Protein AF-A0A914CLH3-F1 (afdb_monomer)

Nearest PDB structures (foldseek):
  8efm-assembly1_B  TM=4.503E-01  e=6.669E-01  Stylophora pistillata
  8efm-assembly1_A  TM=5.546E-01  e=2.915E+00  Stylophora pistillata
  8gjz-assembly1_A  TM=4.660E-01  e=2.342E+00  Stylophora pistillata
  3rd4-assembly3_B  TM=3.663E-01  e=1.598E+00  Proteus penneri ATCC 35198
  7qfj-assembly2_B  TM=1.870E-01  e=6.669E-01  Lactobacillus acidophilus

Organism: NCBI:txid290746

Mean predicted aligned error: 10.76 Å

InterPro domains:
  IPR008737 Putative aspartic peptidase, DUF1758 [PF05585] (14-163)

Foldseek 3Di:
DDPQKKKKDQWWKAAPVDRVDTDTAIETEDQVPPPFKAFEPVVCVVRVWDWAKDWDFDDDPPDDTDIDIWTWTKMWTQFPVRDIDIHIHIYDNAPDPWFDFDDQDDDPDDDPPDVPPDDDRDRGGHRIYDHCVCCQQWPAPPDFDQDPSQWTFTQGRRGTITIDDD

Secondary structure (DSSP, 8-state):
------EEEEEEEEETTEEEEEEEEEEEE-GGGTT-EEEEHHHHHHHT---EEEEEEE--TTS--EEEEEEEEEEEEE-TTS-EEEEEEEEES-SSSS-EEE-----SS------S----SEEE--SEEE-GGGGGGB--SS--EEPTTS-EEE-BTTSPEEE---

Sequence (166 aa):
MEAQLLTCAKTRVFNPDDPSKLLKINSFFDKGAVPHCWVTKRLAESLQLKENPCHVWVTVFDTIPQKKESADVRLGLRLSDGTHHYIDCKVVDKISPKPVKAIIAYSSDRKVNLDTDFLVPSFVEIDLLLDQRHCDIIKEDEGRRRLNSGFKLVPSKIGNLISGYG

Radius of gyration: 16.38 Å; Cα contacts (8 Å, |Δi|>4): 348; chains: 1; bounding box: 46×33×42 Å

Structure (mmCIF, N/CA/C/O backbone):
data_AF-A0A914CLH3-F1
#
_entry.id   AF-A0A914CLH3-F1
#
loop_
_atom_site.group_PDB
_atom_site.id
_atom_site.type_symbol
_atom_site.label_atom_id
_atom_site.label_alt_id
_atom_site.label_comp_id
_atom_site.label_asym_id
_atom_site.label_entity_id
_atom_site.label_seq_id
_atom_site.pdbx_PDB_ins_code
_atom_site.Cartn_x
_atom_site.Cartn_y
_atom_site.Cartn_z
_atom_site.occupancy
_atom_site.B_iso_or_equiv
_atom_site.auth_seq_id
_atom_site.auth_comp_id
_atom_site.auth_asym_id
_atom_site.auth_atom_id
_atom_site.pdbx_PDB_model_num
ATOM 1 N N . MET A 1 1 ? 11.862 -3.397 -24.829 1.00 28.20 1 MET A N 1
ATOM 2 C CA . MET A 1 1 ? 11.880 -3.266 -23.359 1.00 28.20 1 MET A CA 1
ATOM 3 C C . MET A 1 1 ? 10.505 -3.697 -22.888 1.00 28.20 1 MET A C 1
ATOM 5 O O . MET A 1 1 ? 9.538 -3.010 -23.191 1.00 28.20 1 MET A O 1
ATOM 9 N N . GLU A 1 2 ? 10.392 -4.902 -22.335 1.00 29.06 2 GLU A N 1
ATOM 10 C CA . GLU A 1 2 ? 9.104 -5.449 -21.897 1.00 29.06 2 GLU A CA 1
ATOM 11 C C . GLU A 1 2 ? 8.616 -4.654 -20.684 1.00 29.06 2 GLU A C 1
ATOM 13 O O . GLU A 1 2 ? 9.365 -4.449 -19.729 1.00 29.06 2 GLU A O 1
ATOM 18 N N . ALA A 1 3 ? 7.383 -4.149 -20.739 1.00 33.66 3 ALA A N 1
ATOM 19 C CA . ALA A 1 3 ? 6.787 -3.443 -19.615 1.00 33.66 3 ALA A CA 1
ATOM 20 C C . ALA A 1 3 ? 6.638 -4.426 -18.444 1.00 33.66 3 ALA A C 1
ATOM 22 O O . ALA A 1 3 ? 5.852 -5.371 -18.521 1.00 33.66 3 ALA A O 1
ATOM 23 N N . GLN A 1 4 ? 7.408 -4.226 -17.371 1.00 39.34 4 GLN A N 1
ATOM 24 C CA . GLN A 1 4 ? 7.245 -5.002 -16.146 1.00 39.34 4 GLN A CA 1
ATOM 25 C C . GLN A 1 4 ? 5.825 -4.802 -15.601 1.00 39.34 4 GLN A C 1
ATOM 27 O O . GLN A 1 4 ? 5.337 -3.686 -15.426 1.00 39.34 4 GLN A O 1
ATOM 32 N N . LEU A 1 5 ? 5.151 -5.930 -15.394 1.00 48.31 5 LEU A N 1
ATOM 33 C CA . LEU A 1 5 ? 3.766 -6.035 -14.957 1.00 48.31 5 LEU A CA 1
ATOM 34 C C . LEU A 1 5 ? 3.624 -5.569 -13.509 1.00 48.31 5 LEU A C 1
ATOM 36 O O . LEU A 1 5 ? 3.973 -6.307 -12.590 1.00 48.31 5 LEU A O 1
ATOM 40 N N . LEU A 1 6 ? 3.046 -4.388 -13.295 1.00 57.16 6 LEU A N 1
ATOM 41 C CA . LEU A 1 6 ? 2.619 -3.984 -11.961 1.00 57.16 6 LEU A CA 1
ATOM 42 C C . LEU A 1 6 ? 1.193 -4.485 -11.709 1.00 57.16 6 LEU A C 1
ATOM 44 O O . LEU A 1 6 ? 0.274 -4.207 -12.482 1.00 57.16 6 LEU A O 1
ATOM 48 N N . THR A 1 7 ? 1.004 -5.239 -10.629 1.00 69.75 7 THR A N 1
ATOM 49 C CA . THR A 1 7 ? -0.322 -5.731 -10.227 1.00 69.75 7 THR A CA 1
ATOM 50 C C . THR A 1 7 ? -0.979 -4.688 -9.329 1.00 69.75 7 THR A C 1
ATOM 52 O O . THR A 1 7 ? -0.362 -4.260 -8.361 1.00 69.75 7 THR A O 1
ATOM 55 N N . CYS A 1 8 ? -2.202 -4.256 -9.641 1.00 74.94 8 CYS A N 1
ATOM 56 C CA . CYS A 1 8 ? -2.880 -3.161 -8.935 1.00 74.94 8 CYS A CA 1
ATOM 57 C C . CYS A 1 8 ? -4.109 -3.650 -8.156 1.00 74.94 8 CYS A C 1
ATOM 59 O O . CYS A 1 8 ? -4.811 -4.561 -8.599 1.00 74.94 8 CYS A O 1
ATOM 61 N N . ALA A 1 9 ? -4.382 -3.020 -7.013 1.00 75.25 9 ALA A N 1
ATOM 62 C CA . ALA A 1 9 ? -5.507 -3.298 -6.131 1.00 75.25 9 ALA A CA 1
ATOM 63 C C . ALA A 1 9 ? -6.135 -2.011 -5.588 1.00 75.25 9 ALA A C 1
ATOM 65 O O . ALA A 1 9 ? -5.440 -1.033 -5.305 1.00 75.25 9 ALA A O 1
ATOM 66 N N . LYS A 1 10 ? -7.448 -2.046 -5.348 1.00 79.00 10 LYS A N 1
ATOM 67 C CA . LYS A 1 10 ? -8.095 -1.104 -4.431 1.00 79.00 10 LYS A CA 1
ATOM 68 C C . LYS A 1 10 ? -7.986 -1.653 -3.015 1.00 79.00 10 LYS A C 1
ATOM 70 O O . LYS A 1 10 ? -8.675 -2.612 -2.679 1.00 79.00 10 LYS A O 1
ATOM 75 N N . THR A 1 11 ? -7.157 -1.027 -2.191 1.00 83.19 11 THR A N 1
ATOM 76 C CA . THR A 1 11 ? -6.871 -1.507 -0.833 1.00 83.19 11 THR A CA 1
ATOM 77 C C . THR A 1 11 ? -7.521 -0.609 0.197 1.00 83.19 11 THR A C 1
ATOM 79 O O . THR A 1 11 ? -7.581 0.609 0.027 1.00 83.19 11 THR A O 1
ATOM 82 N N . ARG A 1 12 ? -8.000 -1.210 1.285 1.00 90.81 12 ARG A N 1
ATOM 83 C CA . ARG A 1 12 ? -8.487 -0.490 2.460 1.00 90.81 12 ARG A CA 1
ATOM 84 C C . ARG A 1 12 ? -7.357 -0.385 3.471 1.00 90.81 12 ARG A C 1
ATOM 86 O O . ARG A 1 12 ? -6.888 -1.409 3.962 1.00 90.81 12 ARG A O 1
ATOM 93 N N . VAL A 1 13 ? -6.938 0.837 3.763 1.00 93.94 13 VAL A N 1
ATOM 94 C CA . VAL A 1 13 ? -5.809 1.128 4.646 1.00 93.94 13 VAL A CA 1
ATOM 95 C C . VAL A 1 13 ? -6.236 1.985 5.827 1.00 93.94 13 VAL A C 1
ATOM 97 O O . VAL A 1 13 ? -7.183 2.763 5.713 1.00 93.94 13 VAL A O 1
ATOM 100 N N . PHE A 1 14 ? -5.553 1.836 6.954 1.00 95.44 14 PHE A N 1
ATOM 101 C CA . PHE A 1 14 ? -5.850 2.553 8.190 1.00 95.44 14 PHE A CA 1
ATOM 102 C C . PHE A 1 14 ? -4.574 2.852 8.982 1.00 95.44 14 PHE A C 1
ATOM 104 O O . PHE A 1 14 ? -3.521 2.250 8.745 1.00 95.44 14 PHE A O 1
ATOM 111 N N . ASN A 1 15 ? -4.678 3.783 9.930 1.00 96.31 15 ASN A N 1
ATOM 112 C CA . ASN A 1 15 ? -3.624 4.054 10.898 1.00 96.31 15 ASN A CA 1
ATOM 113 C C . ASN A 1 15 ? -3.656 2.985 12.005 1.00 96.31 15 ASN A C 1
ATOM 115 O O . ASN A 1 15 ? -4.683 2.862 12.667 1.00 96.31 15 ASN A O 1
ATOM 119 N N . PRO A 1 16 ? -2.582 2.211 12.244 1.00 95.00 16 PRO A N 1
ATOM 120 C CA . PRO A 1 16 ? -2.556 1.219 13.320 1.00 95.00 16 PRO A CA 1
ATOM 121 C C . PRO A 1 16 ? -2.885 1.775 14.713 1.00 95.00 16 PRO A C 1
ATOM 123 O O . PRO A 1 16 ? -3.456 1.041 15.517 1.00 95.00 16 PRO A O 1
ATOM 126 N N . ASP A 1 17 ? -2.560 3.046 14.971 1.00 93.12 17 ASP A N 1
ATOM 127 C CA . ASP A 1 17 ? -2.822 3.729 16.244 1.00 93.12 17 ASP A CA 1
ATOM 128 C C . ASP A 1 17 ? -4.259 4.291 16.328 1.00 93.12 17 ASP A C 1
ATOM 130 O O . ASP A 1 17 ? -4.770 4.521 17.422 1.00 93.12 17 ASP A O 1
ATOM 134 N N . ASP A 1 18 ? -4.934 4.461 15.183 1.00 92.06 18 ASP A N 1
ATOM 135 C CA . ASP A 1 18 ? -6.357 4.819 15.079 1.00 92.06 18 ASP A CA 1
ATOM 136 C C . ASP A 1 18 ? -7.048 4.050 13.927 1.00 92.06 18 ASP A C 1
ATOM 138 O O . ASP A 1 18 ? -7.221 4.568 12.814 1.00 92.06 18 ASP A O 1
ATOM 142 N N . PRO A 1 19 ? -7.473 2.793 14.170 1.00 89.31 19 PRO A N 1
ATOM 143 C CA . PRO A 1 19 ? -8.087 1.954 13.141 1.00 89.31 19 PRO A CA 1
ATOM 144 C C . PRO A 1 19 ? -9.496 2.383 12.717 1.00 89.31 19 PRO A C 1
ATOM 146 O O . PRO A 1 19 ? -10.080 1.755 11.830 1.00 89.31 19 PRO A O 1
ATOM 149 N N . SER A 1 20 ? -10.073 3.413 13.347 1.00 88.44 20 SER A N 1
ATOM 150 C CA . SER A 1 20 ? -11.434 3.870 13.047 1.00 88.44 20 SER A CA 1
ATOM 151 C C . SER A 1 20 ? -11.543 4.487 11.648 1.00 88.44 20 SER A C 1
ATOM 153 O O . SER A 1 20 ? -12.584 4.383 10.990 1.00 88.44 20 SER A O 1
ATOM 155 N N . LYS A 1 21 ? -10.447 5.079 11.158 1.00 89.62 21 LYS A N 1
ATOM 156 C CA . LYS A 1 21 ? -10.381 5.743 9.858 1.00 89.62 21 LYS A CA 1
ATOM 157 C C . LYS A 1 21 ? -9.847 4.803 8.781 1.00 89.62 21 LYS A C 1
ATOM 159 O O . LYS A 1 21 ? -8.656 4.509 8.713 1.00 89.62 21 LYS A O 1
ATOM 164 N N . LEU A 1 22 ? -10.739 4.392 7.882 1.00 91.69 22 LEU A N 1
ATOM 165 C CA . LEU A 1 22 ? -10.420 3.528 6.749 1.00 91.69 22 LEU A CA 1
ATOM 166 C C . LEU A 1 22 ? -10.432 4.318 5.436 1.00 91.69 22 LEU A C 1
ATOM 168 O O . LEU A 1 22 ? -11.455 4.894 5.066 1.00 91.69 22 LEU A O 1
ATOM 172 N N . LEU A 1 23 ? -9.326 4.301 4.695 1.00 92.00 23 LEU A N 1
ATOM 173 C CA . LEU A 1 23 ? -9.221 4.911 3.370 1.00 92.00 23 LEU A CA 1
ATOM 174 C C . LEU A 1 23 ? -9.124 3.838 2.285 1.00 92.00 23 LEU A C 1
ATOM 176 O O . LEU A 1 23 ? -8.400 2.857 2.429 1.00 92.00 23 LEU A O 1
ATOM 180 N N . LYS A 1 24 ? -9.845 4.028 1.176 1.00 88.38 24 LYS A N 1
ATOM 181 C CA . LYS A 1 24 ? -9.686 3.214 -0.037 1.00 88.38 24 LYS A CA 1
ATOM 182 C C . LYS A 1 24 ? -8.653 3.877 -0.952 1.00 88.38 24 LYS A C 1
ATOM 184 O O . LYS A 1 24 ? -8.888 4.991 -1.411 1.00 88.38 24 LYS A O 1
ATOM 189 N N . ILE A 1 25 ? -7.559 3.188 -1.259 1.00 86.31 25 ILE A N 1
ATOM 190 C CA . ILE A 1 25 ? -6.448 3.713 -2.072 1.00 86.31 25 ILE A CA 1
ATOM 191 C C . ILE A 1 25 ? -6.115 2.7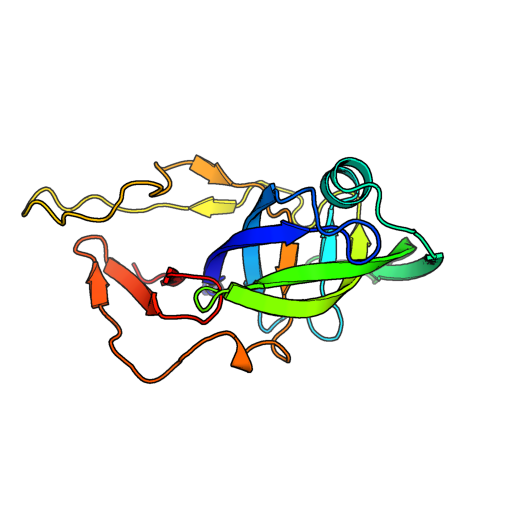92 -3.246 1.00 86.31 25 ILE A C 1
ATOM 193 O O . ILE A 1 25 ? -6.588 1.656 -3.302 1.00 86.31 25 ILE A O 1
ATOM 197 N N . ASN A 1 26 ? -5.276 3.268 -4.168 1.00 80.50 26 ASN A N 1
ATOM 198 C CA . ASN A 1 26 ? -4.655 2.410 -5.174 1.00 80.50 26 ASN A CA 1
ATOM 199 C C . ASN A 1 26 ? -3.322 1.882 -4.645 1.00 80.50 26 ASN A C 1
ATOM 201 O O . ASN A 1 26 ? -2.417 2.661 -4.336 1.00 80.50 26 ASN A O 1
ATOM 205 N N . SER A 1 27 ? -3.200 0.563 -4.571 1.00 81.19 27 SER A N 1
ATOM 206 C CA . SER A 1 27 ? -1.961 -0.112 -4.204 1.00 81.19 27 SER A CA 1
ATOM 207 C C . SER A 1 27 ? -1.429 -0.899 -5.382 1.00 81.19 27 SER A C 1
ATOM 209 O O . SER A 1 27 ? -2.195 -1.497 -6.134 1.00 81.19 27 SER A O 1
ATOM 211 N N . PHE A 1 28 ? -0.116 -0.912 -5.525 1.00 80.19 28 PHE A N 1
ATOM 212 C CA . PHE A 1 28 ? 0.580 -1.669 -6.547 1.00 80.19 28 PHE A CA 1
ATOM 213 C C . PHE A 1 28 ? 1.519 -2.666 -5.878 1.00 80.19 28 PHE A C 1
ATOM 215 O O . PHE A 1 28 ? 2.088 -2.380 -4.830 1.00 80.19 28 PHE A O 1
ATOM 222 N N . PHE A 1 29 ? 1.673 -3.833 -6.486 1.00 76.00 29 PHE A N 1
ATOM 223 C CA . PHE A 1 29 ? 2.638 -4.847 -6.087 1.00 76.00 29 PHE A CA 1
ATOM 224 C C . PHE A 1 29 ? 3.730 -4.893 -7.136 1.00 76.00 29 PHE A C 1
ATOM 226 O O . PHE A 1 29 ? 3.442 -5.093 -8.323 1.00 76.00 29 PHE A O 1
ATOM 233 N N . ASP A 1 30 ? 4.965 -4.727 -6.682 1.00 72.19 30 ASP A N 1
ATOM 234 C CA . ASP A 1 30 ? 6.135 -4.742 -7.541 1.00 72.19 30 ASP A CA 1
ATOM 235 C C . ASP A 1 30 ? 7.221 -5.638 -6.947 1.00 72.19 30 ASP A C 1
ATOM 237 O O . ASP A 1 30 ? 7.689 -5.444 -5.823 1.00 72.19 30 ASP A O 1
ATOM 241 N N . LYS A 1 31 ? 7.647 -6.624 -7.741 1.00 65.56 31 LYS A N 1
ATOM 242 C CA . LYS A 1 31 ? 8.749 -7.518 -7.375 1.00 65.56 31 LYS A CA 1
ATOM 243 C C . LYS A 1 31 ? 10.091 -6.778 -7.322 1.00 65.56 31 LYS A C 1
ATOM 245 O O . LYS A 1 31 ? 10.988 -7.220 -6.613 1.00 65.56 31 LYS A O 1
ATOM 250 N N . GLY A 1 32 ? 10.214 -5.651 -8.026 1.00 62.31 32 GLY A N 1
ATOM 251 C CA . GLY A 1 32 ? 11.386 -4.777 -8.019 1.00 62.31 32 GLY A CA 1
ATOM 252 C C . GLY A 1 32 ? 11.476 -3.827 -6.821 1.00 62.31 32 GLY A C 1
ATOM 253 O O . GLY A 1 32 ? 12.547 -3.281 -6.582 1.00 62.31 32 GLY A O 1
ATOM 254 N N . ALA A 1 33 ? 10.412 -3.658 -6.025 1.00 62.22 33 ALA A N 1
ATOM 255 C CA . ALA A 1 33 ? 10.399 -2.724 -4.887 1.00 62.22 33 ALA A CA 1
ATOM 256 C C . ALA A 1 33 ? 11.239 -3.182 -3.674 1.00 62.22 33 ALA A C 1
ATOM 258 O O . ALA A 1 33 ? 11.346 -2.477 -2.670 1.00 62.22 33 ALA A O 1
ATOM 259 N N . VAL A 1 34 ? 11.848 -4.367 -3.744 1.00 67.31 34 VAL A N 1
ATOM 260 C CA . VAL A 1 34 ? 12.654 -4.953 -2.666 1.00 67.31 34 VAL A CA 1
ATOM 261 C C . VAL A 1 34 ? 13.830 -4.032 -2.301 1.00 67.31 34 VAL A C 1
ATOM 263 O O . VAL A 1 34 ? 14.533 -3.573 -3.199 1.00 67.31 34 VAL A O 1
ATOM 266 N N . PRO A 1 35 ? 14.105 -3.792 -1.002 1.00 72.00 35 PRO A N 1
ATOM 267 C CA . PRO A 1 35 ? 13.551 -4.465 0.179 1.00 72.00 35 PRO A CA 1
ATOM 268 C C . PRO A 1 35 ? 12.526 -3.626 0.963 1.00 72.00 35 PRO A C 1
ATOM 270 O O . PRO A 1 35 ? 12.408 -3.811 2.177 1.00 72.00 35 PRO A O 1
ATOM 273 N N . HIS A 1 36 ? 11.826 -2.680 0.331 1.00 82.44 36 HIS A N 1
ATOM 274 C CA . HIS A 1 36 ? 10.960 -1.738 1.045 1.00 82.44 36 HIS A CA 1
ATOM 275 C C . HIS A 1 36 ? 9.564 -1.638 0.428 1.00 82.44 36 HIS A C 1
ATOM 277 O O . HIS A 1 36 ? 9.407 -1.567 -0.788 1.00 82.44 36 HIS A O 1
ATOM 283 N N . CYS A 1 37 ? 8.547 -1.544 1.284 1.00 88.19 37 CYS A N 1
ATOM 284 C CA . CYS A 1 37 ? 7.267 -0.979 0.876 1.00 88.19 37 CYS A CA 1
ATOM 285 C C . CYS A 1 37 ? 7.359 0.548 0.897 1.00 88.19 37 CYS A C 1
ATOM 287 O O . CYS A 1 37 ? 8.073 1.124 1.724 1.00 88.19 37 CYS A O 1
ATOM 289 N N . TRP A 1 38 ? 6.621 1.206 0.011 1.00 89.25 38 TRP A N 1
ATOM 290 C CA . TRP A 1 38 ? 6.653 2.658 -0.138 1.00 89.25 38 TRP A CA 1
ATOM 291 C C . TRP A 1 38 ? 5.254 3.231 -0.049 1.00 89.25 38 TRP A C 1
ATOM 293 O O . TRP A 1 38 ? 4.326 2.704 -0.659 1.00 89.25 38 TRP A O 1
ATOM 303 N N . VAL A 1 39 ? 5.111 4.340 0.663 1.00 92.25 39 VAL A N 1
ATOM 304 C CA . VAL A 1 39 ? 3.854 5.074 0.778 1.00 92.25 39 VAL A CA 1
ATOM 305 C C . VAL A 1 39 ? 4.087 6.540 0.448 1.00 92.25 39 VAL A C 1
ATOM 307 O O . VAL A 1 39 ? 5.158 7.088 0.720 1.00 92.25 39 VAL A O 1
ATOM 310 N N . THR A 1 40 ? 3.101 7.190 -0.164 1.00 91.56 40 THR A N 1
ATOM 311 C CA . THR A 1 40 ? 3.210 8.624 -0.435 1.00 91.56 40 THR A CA 1
ATOM 312 C C . THR A 1 40 ? 3.075 9.440 0.848 1.00 91.56 40 THR A C 1
ATOM 314 O O . THR A 1 40 ? 2.270 9.113 1.725 1.00 91.56 40 THR A O 1
ATOM 317 N N . LYS A 1 41 ? 3.807 10.554 0.935 1.00 91.50 41 LYS A N 1
ATOM 318 C CA . LYS A 1 41 ? 3.693 11.523 2.036 1.00 91.50 41 LYS A CA 1
ATOM 319 C C . LYS A 1 41 ? 2.254 12.007 2.219 1.00 91.50 41 LYS A C 1
ATOM 321 O O . LYS A 1 41 ? 1.727 11.981 3.323 1.00 91.50 41 LYS A O 1
ATOM 326 N N . ARG A 1 42 ? 1.568 12.300 1.109 1.00 92.94 42 ARG A N 1
ATOM 327 C CA . ARG A 1 42 ? 0.141 12.659 1.091 1.00 92.94 42 ARG A CA 1
ATOM 328 C C . ARG A 1 42 ? -0.736 11.625 1.806 1.00 92.94 42 ARG A C 1
ATOM 330 O O . ARG A 1 42 ? -1.650 11.996 2.543 1.00 92.94 42 ARG A O 1
ATOM 337 N N . LEU A 1 43 ? -0.505 10.331 1.566 1.00 92.94 43 LEU A N 1
ATOM 338 C CA . LEU A 1 43 ? -1.274 9.270 2.214 1.00 92.94 43 LEU A CA 1
ATOM 339 C C . LEU A 1 43 ? -0.904 9.132 3.697 1.00 92.94 43 LEU A C 1
ATOM 341 O O . LEU A 1 43 ? -1.808 8.992 4.522 1.00 92.94 43 LEU A O 1
ATOM 345 N N . ALA A 1 44 ? 0.385 9.213 4.038 1.00 92.94 44 ALA A N 1
ATOM 346 C CA . ALA A 1 44 ? 0.842 9.186 5.427 1.00 92.94 44 ALA A CA 1
ATOM 347 C C . ALA A 1 44 ? 0.199 10.314 6.255 1.00 92.94 44 ALA A C 1
ATOM 349 O O . ALA A 1 44 ? -0.391 10.048 7.302 1.00 92.94 44 ALA A O 1
ATOM 350 N N . GLU A 1 45 ? 0.189 11.539 5.725 1.00 93.94 45 GLU A N 1
ATOM 351 C CA . GLU A 1 45 ? -0.476 12.704 6.322 1.00 93.94 45 GLU A CA 1
ATOM 352 C C . GLU A 1 45 ? -1.997 12.510 6.424 1.00 93.94 45 GLU A C 1
ATOM 354 O O . GLU A 1 45 ? -2.601 12.784 7.462 1.00 93.94 45 GLU A O 1
ATOM 359 N N . SER A 1 46 ? -2.633 11.977 5.373 1.00 93.94 46 SER A N 1
ATOM 360 C CA . SER A 1 46 ? -4.085 11.730 5.351 1.00 93.94 46 SER A CA 1
ATOM 361 C C . SER A 1 46 ? -4.535 10.746 6.435 1.00 93.94 46 SER A C 1
ATOM 363 O O . SER A 1 46 ? -5.656 10.853 6.945 1.00 93.94 46 SER A O 1
ATOM 365 N N . LEU A 1 47 ? -3.679 9.786 6.783 1.00 94.56 47 LEU A N 1
ATOM 366 C CA . LEU A 1 47 ? -3.894 8.817 7.858 1.00 94.56 47 LEU A CA 1
ATOM 367 C C . LEU A 1 47 ? -3.303 9.262 9.201 1.00 94.56 47 LEU A C 1
ATOM 369 O O . LEU A 1 47 ? -3.523 8.577 10.195 1.00 94.56 47 LEU A O 1
ATOM 373 N N . GLN A 1 48 ? -2.596 10.395 9.243 1.00 95.56 48 GLN A N 1
ATOM 374 C CA . GLN A 1 48 ? -1.887 10.890 10.426 1.00 95.56 48 GLN A CA 1
ATOM 375 C C . GLN A 1 48 ? -0.937 9.829 11.005 1.00 95.56 48 GLN A C 1
ATOM 377 O O . GLN A 1 48 ? -0.904 9.595 12.213 1.00 95.56 48 GLN A O 1
ATOM 382 N N . LEU A 1 49 ? -0.202 9.136 10.128 1.00 94.50 49 LEU A N 1
ATOM 383 C CA . LEU A 1 49 ? 0.733 8.097 10.550 1.00 94.50 49 LEU A CA 1
ATOM 384 C C . LEU A 1 49 ? 1.871 8.708 11.363 1.00 94.50 49 LEU A C 1
ATOM 386 O O . LEU A 1 49 ? 2.393 9.773 11.036 1.00 94.50 49 LEU A O 1
ATOM 390 N N . LYS A 1 50 ? 2.298 7.993 12.402 1.00 93.44 50 LYS A N 1
ATOM 391 C CA . LYS A 1 50 ? 3.487 8.367 13.155 1.00 93.44 50 LYS A CA 1
ATOM 392 C C . LYS A 1 50 ? 4.735 8.134 12.305 1.00 93.44 50 LYS A C 1
ATOM 394 O O . LYS A 1 50 ? 5.107 6.994 12.033 1.00 93.44 50 LYS A O 1
ATOM 399 N N . GLU A 1 51 ? 5.381 9.225 11.919 1.00 92.00 51 GLU A N 1
ATOM 400 C CA . GLU A 1 51 ? 6.615 9.226 11.138 1.00 92.00 51 GLU A CA 1
ATOM 401 C C . GLU A 1 51 ? 7.847 9.142 12.042 1.00 92.00 51 GLU A C 1
ATOM 403 O O . GLU A 1 51 ? 8.014 9.936 12.969 1.00 92.00 51 GLU A O 1
ATOM 408 N N . ASN A 1 52 ? 8.738 8.192 11.754 1.00 92.00 52 ASN A N 1
ATOM 409 C CA . ASN A 1 52 ? 10.062 8.118 12.366 1.00 92.00 52 ASN A CA 1
ATOM 410 C C . ASN A 1 52 ? 11.105 8.526 11.315 1.00 92.00 52 ASN A C 1
ATOM 412 O O . ASN A 1 52 ? 11.318 7.772 10.363 1.00 92.00 52 ASN A O 1
ATOM 416 N N . PRO A 1 53 ? 11.739 9.707 11.432 1.00 91.19 53 PRO A N 1
ATOM 417 C CA . PRO A 1 53 ? 12.655 10.207 10.412 1.00 91.19 53 PRO A CA 1
ATOM 418 C C . PRO A 1 53 ? 13.803 9.236 10.127 1.00 91.19 53 PRO A C 1
ATOM 420 O O . PRO A 1 53 ? 14.441 8.707 11.037 1.00 91.19 53 PRO A O 1
ATOM 423 N N . CYS A 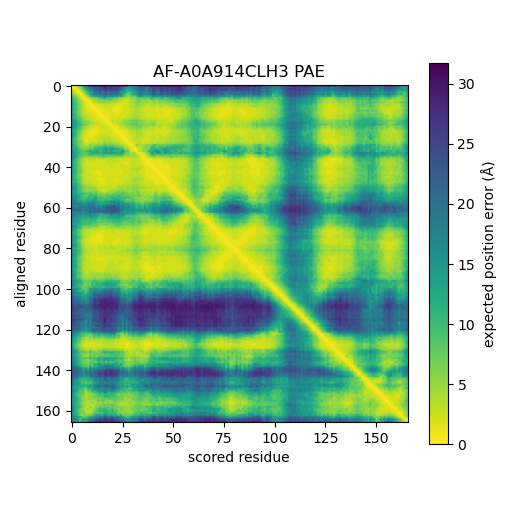1 54 ? 14.093 9.026 8.849 1.00 86.19 54 CYS A N 1
ATOM 424 C CA . CYS A 1 54 ? 15.197 8.203 8.385 1.00 86.19 54 CYS A CA 1
ATOM 425 C C . CYS A 1 54 ? 15.780 8.760 7.079 1.00 86.19 54 CYS A C 1
ATOM 427 O O . CYS A 1 54 ? 15.304 9.739 6.509 1.00 86.19 54 CYS A O 1
ATOM 429 N N . HIS A 1 55 ? 16.838 8.122 6.590 1.00 82.25 55 HIS A N 1
ATOM 430 C CA . HIS A 1 55 ? 17.362 8.399 5.259 1.00 82.25 55 HIS A CA 1
ATOM 431 C C . HIS A 1 55 ? 17.280 7.134 4.420 1.00 82.25 55 HIS A C 1
ATOM 433 O O . HIS A 1 55 ? 17.598 6.046 4.903 1.00 82.25 55 HIS A O 1
ATOM 439 N N . VAL A 1 56 ? 16.903 7.287 3.157 1.00 76.50 56 VAL A N 1
ATOM 440 C CA . VAL A 1 56 ? 16.839 6.190 2.189 1.00 76.50 56 VAL A CA 1
ATOM 441 C C . VAL A 1 56 ? 17.650 6.537 0.955 1.00 76.50 56 VAL A C 1
ATOM 443 O O . VAL A 1 56 ? 17.739 7.697 0.553 1.00 76.50 56 VAL A O 1
ATOM 446 N N . TRP A 1 57 ? 18.252 5.521 0.350 1.00 67.94 57 TRP A N 1
ATOM 447 C CA . TRP A 1 57 ? 18.868 5.645 -0.962 1.00 67.94 57 TRP A CA 1
ATOM 448 C C . TRP A 1 57 ? 17.830 5.263 -2.006 1.00 67.94 57 TRP A C 1
ATOM 450 O O . TRP A 1 57 ? 17.357 4.128 -2.022 1.00 67.94 57 TRP A O 1
ATOM 460 N N . VAL A 1 58 ? 17.452 6.217 -2.852 1.00 64.94 58 VAL A N 1
ATOM 461 C CA . VAL A 1 58 ? 16.492 5.985 -3.932 1.00 64.94 58 VAL A CA 1
ATOM 462 C C . VAL A 1 58 ? 17.259 5.881 -5.239 1.00 64.94 58 VAL A C 1
ATOM 464 O O . VAL A 1 58 ? 18.026 6.779 -5.589 1.00 64.94 58 VAL A O 1
ATOM 467 N N . THR A 1 59 ? 17.020 4.792 -5.964 1.00 56.06 59 THR A N 1
ATOM 468 C CA . THR A 1 59 ? 17.511 4.605 -7.330 1.00 56.06 59 THR A CA 1
ATOM 469 C C . THR A 1 59 ? 16.302 4.633 -8.251 1.00 56.06 59 THR A C 1
ATOM 471 O O . THR A 1 59 ? 15.422 3.785 -8.136 1.00 56.06 59 THR A O 1
ATOM 474 N N . VAL A 1 60 ? 16.228 5.624 -9.135 1.00 52.97 60 VAL A N 1
ATOM 475 C CA . VAL A 1 60 ? 15.215 5.675 -10.198 1.00 52.97 60 VAL A CA 1
ATOM 476 C C . VAL A 1 60 ? 15.947 5.445 -11.514 1.00 52.97 60 VAL A C 1
ATOM 478 O O . VAL A 1 60 ? 17.019 6.015 -11.694 1.00 52.97 60 VAL A O 1
ATOM 481 N N . PHE A 1 61 ? 15.402 4.582 -12.376 1.00 36.59 61 PHE A N 1
ATOM 482 C CA . PHE A 1 61 ? 15.920 4.163 -13.690 1.00 36.59 61 PHE A CA 1
ATOM 483 C C . PHE A 1 61 ? 17.072 5.026 -14.257 1.00 36.59 61 PHE A C 1
ATOM 485 O O . PHE A 1 61 ? 16.882 6.209 -14.535 1.00 36.59 61 PHE A O 1
ATOM 492 N N . ASP A 1 62 ? 18.249 4.408 -14.421 1.00 38.66 62 ASP A N 1
ATOM 493 C CA . ASP A 1 62 ? 19.489 4.975 -14.988 1.00 38.66 62 ASP A CA 1
ATOM 494 C C . ASP A 1 62 ? 20.109 6.184 -14.259 1.00 38.66 62 ASP A C 1
ATOM 496 O O . ASP A 1 62 ? 20.889 6.940 -14.840 1.00 38.66 62 ASP A O 1
ATOM 500 N N . THR A 1 63 ? 19.835 6.359 -12.963 1.00 54.19 63 THR A N 1
ATOM 501 C CA . THR A 1 63 ? 20.509 7.376 -12.134 1.00 54.19 63 THR A CA 1
ATOM 502 C C . THR A 1 63 ? 21.357 6.764 -11.021 1.00 54.19 63 THR A C 1
ATOM 504 O O . THR A 1 63 ? 21.072 5.679 -10.515 1.00 54.19 63 THR A O 1
ATOM 507 N N . ILE A 1 64 ? 22.420 7.477 -10.631 1.00 67.19 64 ILE A N 1
ATOM 508 C CA . ILE A 1 64 ? 23.225 7.150 -9.447 1.00 67.19 64 ILE A CA 1
ATOM 509 C C . ILE A 1 64 ? 22.307 7.229 -8.216 1.00 67.19 64 ILE A C 1
ATOM 511 O O . ILE A 1 64 ? 21.579 8.220 -8.096 1.00 67.19 64 ILE A O 1
ATOM 515 N N . PRO A 1 65 ? 22.342 6.247 -7.294 1.00 70.00 65 PRO A N 1
ATOM 516 C CA . PRO A 1 65 ? 21.545 6.290 -6.074 1.00 70.00 65 PRO A CA 1
ATOM 517 C C . PRO A 1 65 ? 21.720 7.622 -5.340 1.00 70.00 65 PRO A C 1
ATOM 519 O O . PRO A 1 65 ? 22.843 8.042 -5.056 1.00 70.00 65 PRO A O 1
ATOM 522 N N . GLN A 1 66 ? 20.612 8.282 -5.005 1.00 68.94 66 GLN A N 1
ATOM 523 C CA . GLN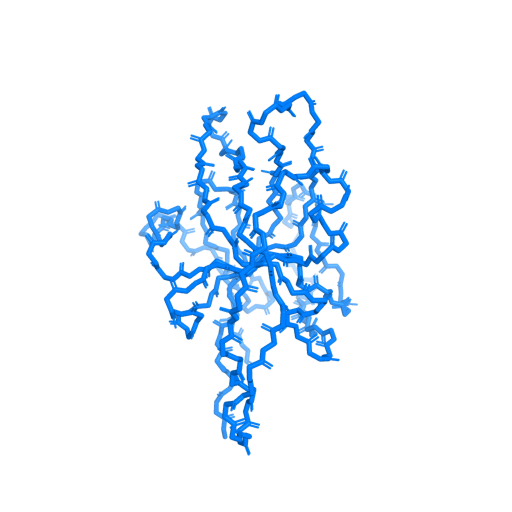 A 1 66 ? 20.629 9.527 -4.236 1.00 68.94 66 GLN A CA 1
ATOM 524 C C . GLN A 1 66 ? 20.074 9.293 -2.836 1.00 68.94 66 GLN A C 1
ATOM 526 O O . GLN A 1 66 ? 19.021 8.673 -2.669 1.00 68.94 66 GLN A O 1
ATOM 531 N N . LYS A 1 67 ? 20.769 9.820 -1.823 1.00 77.00 67 LYS A N 1
ATOM 532 C CA . LYS A 1 67 ? 20.280 9.834 -0.445 1.00 77.00 67 LYS A CA 1
ATOM 533 C C . LYS A 1 67 ? 19.192 10.897 -0.322 1.00 77.00 67 LYS A C 1
ATOM 535 O O . LYS A 1 67 ? 19.441 12.064 -0.615 1.00 77.00 67 LYS A O 1
ATOM 540 N N . LYS A 1 68 ? 18.003 10.496 0.117 1.00 78.25 68 LYS A N 1
ATOM 541 C CA . LYS A 1 68 ? 16.865 11.382 0.377 1.00 78.25 68 LYS A CA 1
ATOM 542 C C . LYS A 1 68 ? 16.398 11.241 1.821 1.00 78.25 68 LYS A C 1
ATOM 544 O O . LYS A 1 68 ? 16.510 10.163 2.413 1.00 78.25 68 LYS A O 1
ATOM 549 N N . GLU A 1 69 ? 15.893 12.337 2.377 1.00 82.12 69 GLU A N 1
ATOM 550 C CA . GLU A 1 69 ? 15.129 12.301 3.624 1.00 82.12 69 GLU A CA 1
ATOM 551 C C . GLU A 1 69 ? 13.831 11.518 3.401 1.00 82.12 69 GLU A C 1
ATOM 553 O O . GLU A 1 69 ? 13.205 11.605 2.344 1.00 82.12 69 GLU A O 1
ATOM 558 N N . SER A 1 70 ? 13.474 10.700 4.382 1.00 88.25 70 SER A N 1
ATOM 559 C CA . SER A 1 70 ? 12.307 9.821 4.370 1.00 88.25 70 SER A CA 1
ATOM 560 C C . SER A 1 70 ? 11.832 9.630 5.808 1.00 88.25 70 SER A C 1
ATOM 562 O O . SER A 1 70 ? 12.498 10.030 6.761 1.00 88.25 70 SER A O 1
ATOM 564 N N . ALA A 1 71 ? 10.700 8.966 5.988 1.00 91.44 71 ALA A N 1
ATOM 565 C CA . ALA A 1 71 ? 10.269 8.477 7.289 1.00 91.44 71 ALA A CA 1
ATOM 566 C C . ALA A 1 71 ? 9.924 6.989 7.221 1.00 91.44 71 ALA A C 1
ATOM 568 O O . ALA A 1 71 ? 9.526 6.491 6.170 1.00 91.44 71 ALA A O 1
ATOM 569 N N . ASP A 1 72 ? 10.111 6.289 8.333 1.00 93.06 72 ASP A N 1
ATOM 570 C CA . ASP A 1 72 ? 9.530 4.979 8.591 1.00 93.06 72 ASP A CA 1
ATOM 571 C C . ASP A 1 72 ? 8.139 5.164 9.194 1.00 93.06 72 ASP A C 1
ATOM 573 O O . ASP A 1 72 ? 7.982 5.839 10.218 1.00 93.06 72 ASP A O 1
ATOM 577 N N . VAL A 1 73 ? 7.142 4.544 8.570 1.00 94.94 73 VAL A N 1
ATOM 578 C CA . VAL A 1 73 ? 5.758 4.513 9.049 1.00 94.94 73 VAL A CA 1
ATOM 579 C C . VAL A 1 73 ? 5.231 3.091 9.047 1.00 94.94 73 VAL A C 1
ATOM 581 O O . VAL A 1 73 ? 5.627 2.263 8.226 1.00 94.94 73 VAL A O 1
ATOM 584 N N . ARG A 1 74 ? 4.277 2.824 9.935 1.00 95.38 74 ARG A N 1
ATOM 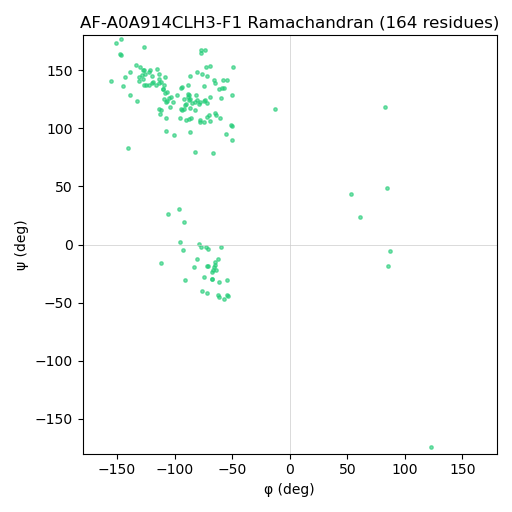585 C CA . ARG A 1 74 ? 3.534 1.567 9.959 1.00 95.38 74 ARG A CA 1
ATOM 586 C C . ARG A 1 74 ? 2.120 1.802 9.448 1.00 95.38 74 ARG A C 1
ATOM 588 O O . ARG A 1 74 ? 1.446 2.725 9.895 1.00 95.38 74 ARG A O 1
ATOM 595 N N . LEU A 1 75 ? 1.669 0.959 8.527 1.00 94.62 75 LEU A N 1
ATOM 596 C CA . LEU A 1 75 ? 0.351 1.041 7.901 1.00 94.62 75 LEU A CA 1
ATOM 597 C C . LEU A 1 75 ? -0.444 -0.238 8.177 1.00 94.62 75 LEU A C 1
ATOM 599 O O . LEU A 1 75 ? 0.094 -1.344 8.109 1.00 94.62 75 LEU A O 1
ATOM 603 N N . GLY A 1 76 ? -1.735 -0.093 8.474 1.00 94.06 76 GLY A N 1
ATOM 604 C CA . GLY A 1 76 ? -2.669 -1.210 8.560 1.00 94.06 76 GLY A CA 1
ATOM 605 C C . GLY A 1 76 ? -3.392 -1.432 7.234 1.00 94.06 76 GLY A C 1
ATOM 606 O O . GLY A 1 76 ? -3.869 -0.483 6.616 1.00 94.06 76 GLY A O 1
ATOM 607 N N . LEU A 1 77 ? -3.507 -2.685 6.804 1.00 92.38 77 LEU A N 1
ATOM 608 C CA . LEU A 1 77 ? -4.335 -3.141 5.691 1.00 92.38 77 LEU A CA 1
ATOM 609 C C . LEU A 1 77 ? -5.522 -3.926 6.251 1.00 92.38 77 LEU A C 1
ATOM 611 O O . LEU A 1 77 ? -5.339 -4.849 7.045 1.00 92.38 77 LEU A O 1
ATOM 615 N N . ARG A 1 78 ? -6.741 -3.600 5.817 1.00 90.94 78 ARG A N 1
ATOM 616 C CA . ARG A 1 78 ? -7.930 -4.399 6.134 1.00 90.94 78 ARG A CA 1
ATOM 617 C C . ARG A 1 78 ? -8.195 -5.398 5.016 1.00 90.94 78 ARG A C 1
ATOM 619 O O . ARG A 1 78 ? -8.495 -5.006 3.886 1.00 90.94 78 ARG A O 1
ATOM 626 N N . LEU A 1 79 ? -8.097 -6.678 5.354 1.00 88.06 79 LEU A N 1
ATOM 627 C CA . LEU A 1 79 ? -8.304 -7.797 4.447 1.00 88.06 79 LEU A CA 1
ATOM 628 C C . LEU A 1 79 ? -9.805 -8.036 4.187 1.00 88.06 79 LEU A C 1
ATOM 630 O O . LEU A 1 79 ? -10.692 -7.506 4.861 1.00 88.06 79 LEU A O 1
ATOM 634 N N . SER A 1 80 ? -10.088 -8.814 3.149 1.00 82.31 80 SER A N 1
ATOM 635 C CA . SER A 1 80 ? -11.424 -9.149 2.642 1.00 82.31 80 SER A CA 1
ATOM 636 C C . SER A 1 80 ? -12.236 -10.010 3.606 1.00 82.31 80 SER A C 1
ATOM 638 O O . SER A 1 80 ? -13.454 -9.867 3.652 1.00 82.31 80 SER A O 1
ATOM 640 N N . ASP A 1 81 ? -11.570 -10.832 4.415 1.00 82.94 81 ASP A N 1
ATOM 641 C CA . ASP A 1 81 ? -12.164 -11.593 5.519 1.00 82.94 81 ASP A CA 1
ATOM 642 C C . ASP A 1 81 ? -12.392 -10.740 6.785 1.00 82.94 81 ASP A C 1
ATOM 644 O O . ASP A 1 81 ? -12.895 -11.234 7.791 1.00 82.94 81 ASP A O 1
ATOM 648 N N . GLY A 1 82 ? -12.046 -9.449 6.740 1.00 84.69 82 GLY A N 1
ATOM 649 C CA . GLY A 1 82 ? -12.174 -8.512 7.851 1.00 84.69 82 GLY A CA 1
ATOM 650 C C . GLY A 1 82 ? -10.974 -8.481 8.796 1.00 84.69 82 GLY A C 1
ATOM 651 O O . GLY A 1 82 ? -10.947 -7.611 9.664 1.00 84.69 82 GLY A O 1
ATOM 652 N N . THR A 1 83 ? -9.985 -9.360 8.620 1.00 89.56 83 THR A N 1
ATOM 653 C CA . THR A 1 83 ? -8.761 -9.363 9.430 1.00 89.56 83 THR A CA 1
ATOM 654 C C . THR A 1 83 ? -7.835 -8.201 9.065 1.00 89.56 83 THR A C 1
ATOM 656 O O . THR A 1 83 ? -8.027 -7.500 8.064 1.00 89.56 83 THR A O 1
ATOM 659 N N . HIS A 1 84 ? -6.834 -7.959 9.911 1.00 92.19 84 HIS A N 1
ATOM 660 C CA . HIS A 1 84 ? -5.872 -6.876 9.742 1.00 92.19 84 HIS A CA 1
ATOM 661 C C . HIS A 1 84 ? -4.475 -7.424 9.468 1.00 92.19 84 HIS A C 1
ATOM 663 O O . HIS A 1 84 ? -4.030 -8.369 10.115 1.00 92.19 84 HIS A O 1
ATOM 669 N N . HIS A 1 85 ? -3.776 -6.780 8.539 1.00 90.69 85 HIS A N 1
ATOM 670 C CA . HIS A 1 85 ? -2.380 -7.051 8.217 1.00 90.69 85 HIS A CA 1
ATOM 671 C C . HIS A 1 85 ? -1.579 -5.761 8.344 1.00 90.69 85 HIS A C 1
ATOM 673 O O . HIS A 1 85 ? -2.043 -4.711 7.911 1.00 90.69 85 HIS A O 1
ATOM 679 N N . TYR A 1 86 ? -0.389 -5.814 8.932 1.00 92.31 86 TYR A N 1
ATOM 680 C CA . TYR A 1 86 ? 0.428 -4.622 9.165 1.00 92.31 86 TYR A CA 1
ATOM 681 C C . TYR A 1 86 ? 1.670 -4.654 8.288 1.00 92.31 86 TYR A C 1
ATOM 683 O O . TYR A 1 86 ? 2.295 -5.703 8.138 1.00 92.31 86 TYR A O 1
ATOM 691 N N . ILE A 1 87 ? 2.030 -3.500 7.741 1.00 91.56 87 ILE A N 1
ATOM 692 C CA . ILE A 1 87 ? 3.207 -3.338 6.890 1.00 91.56 87 ILE A CA 1
ATOM 693 C C . ILE A 1 87 ? 4.026 -2.138 7.354 1.00 91.56 87 ILE A C 1
ATOM 695 O O . ILE A 1 87 ? 3.467 -1.116 7.760 1.00 91.56 87 ILE A O 1
ATOM 699 N N . ASP A 1 88 ? 5.343 -2.256 7.250 1.00 92.19 88 ASP A N 1
ATOM 700 C CA . ASP A 1 88 ? 6.269 -1.153 7.479 1.00 92.19 88 ASP A CA 1
ATOM 701 C C . ASP A 1 88 ? 6.661 -0.554 6.128 1.00 92.19 88 ASP A C 1
ATOM 703 O O . ASP A 1 88 ? 7.040 -1.269 5.196 1.00 92.19 88 ASP A O 1
ATOM 707 N N . CYS A 1 89 ? 6.524 0.763 6.002 1.00 91.56 89 CYS A N 1
ATOM 708 C CA . CYS A 1 89 ? 6.730 1.492 4.758 1.00 91.56 89 CYS A CA 1
ATOM 709 C C . CYS A 1 89 ? 7.716 2.642 4.946 1.00 91.56 89 CYS A C 1
ATOM 711 O O . CYS A 1 89 ? 7.765 3.285 5.995 1.00 91.56 89 CYS A O 1
ATOM 713 N N . LYS A 1 90 ? 8.432 2.954 3.868 1.00 91.62 90 LYS A N 1
ATOM 714 C CA . LYS A 1 90 ? 9.164 4.208 3.708 1.00 91.62 90 LYS A CA 1
ATOM 715 C C . LYS A 1 90 ? 8.255 5.265 3.084 1.00 91.62 90 LYS A C 1
ATOM 717 O O . LYS A 1 90 ? 7.523 4.979 2.134 1.00 91.62 90 LYS A O 1
ATOM 722 N N . VAL A 1 91 ? 8.317 6.486 3.599 1.00 91.25 91 VAL A N 1
ATOM 723 C CA . VAL A 1 91 ? 7.563 7.634 3.081 1.00 91.25 91 VAL A CA 1
ATOM 724 C C . VAL A 1 91 ? 8.358 8.347 1.992 1.00 91.25 91 VAL A C 1
ATOM 726 O O . VAL A 1 91 ? 9.510 8.718 2.197 1.00 91.25 91 VAL A O 1
ATOM 729 N N . VAL A 1 92 ? 7.725 8.584 0.844 1.00 88.56 92 VAL A N 1
ATOM 730 C CA . VAL A 1 92 ? 8.285 9.360 -0.275 1.00 88.56 92 VAL A CA 1
ATOM 731 C C . VAL A 1 92 ? 7.266 10.360 -0.807 1.00 88.56 92 VAL A C 1
ATOM 733 O O . VAL A 1 92 ? 6.064 10.132 -0.717 1.00 88.56 92 VAL A O 1
ATOM 736 N N . ASP A 1 93 ? 7.714 11.454 -1.423 1.00 85.19 93 ASP A N 1
ATOM 737 C CA . ASP A 1 93 ? 6.788 12.438 -2.008 1.00 85.19 93 ASP A CA 1
ATOM 738 C C . ASP A 1 93 ? 5.923 11.820 -3.113 1.00 85.19 93 ASP A C 1
ATOM 740 O O . ASP A 1 93 ? 4.710 12.024 -3.170 1.00 85.19 93 ASP A O 1
ATOM 744 N N . LYS A 1 94 ? 6.560 11.039 -3.993 1.00 80.31 94 LYS A N 1
ATOM 745 C CA . LYS A 1 94 ? 5.921 10.309 -5.088 1.00 80.31 94 LYS A CA 1
ATOM 746 C C . LYS A 1 94 ? 6.622 8.975 -5.298 1.00 80.31 94 LYS A C 1
ATOM 748 O O . LYS A 1 94 ? 7.847 8.927 -5.355 1.00 80.31 94 LYS A O 1
ATOM 753 N N . ILE A 1 95 ? 5.835 7.918 -5.480 1.00 77.31 95 ILE A N 1
ATOM 754 C CA . ILE A 1 95 ? 6.348 6.580 -5.809 1.00 77.31 95 ILE A CA 1
ATOM 755 C C . ILE A 1 95 ? 6.759 6.503 -7.285 1.00 77.3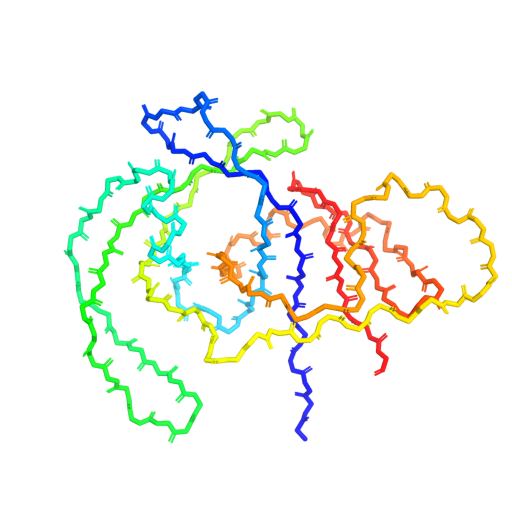1 95 ILE A C 1
ATOM 757 O O . ILE A 1 95 ? 7.794 5.936 -7.614 1.00 77.31 95 ILE A O 1
ATOM 761 N N . SER A 1 96 ? 5.975 7.112 -8.180 1.00 71.06 96 SER A N 1
ATOM 762 C CA . SER A 1 96 ? 6.291 7.203 -9.608 1.00 71.06 96 SER A CA 1
ATOM 763 C C . SER A 1 96 ? 6.340 8.667 -10.053 1.00 71.06 96 SER A C 1
ATOM 765 O O . SER A 1 96 ? 5.452 9.441 -9.681 1.00 71.06 96 SER A O 1
ATOM 767 N N . PRO A 1 97 ? 7.324 9.074 -10.880 1.00 62.09 97 PRO A N 1
ATOM 768 C CA . PRO A 1 97 ? 7.413 10.443 -11.392 1.00 62.09 97 PRO A CA 1
ATOM 769 C C . PRO A 1 97 ? 6.265 10.798 -12.347 1.00 62.09 97 PRO A C 1
ATOM 771 O O . PRO A 1 97 ? 5.963 11.976 -12.534 1.00 62.09 97 PRO A O 1
ATOM 774 N N . LYS A 1 98 ? 5.620 9.792 -12.953 1.00 63.16 98 LYS A N 1
ATOM 775 C CA . LYS A 1 98 ? 4.445 9.956 -13.815 1.00 63.16 98 LYS A CA 1
ATOM 776 C C . LYS A 1 98 ? 3.320 9.032 -13.342 1.00 63.16 98 LYS A C 1
ATOM 778 O O . LYS A 1 98 ? 3.607 7.896 -12.957 1.00 63.16 98 LYS A O 1
ATOM 783 N N . PRO A 1 99 ? 2.052 9.466 -13.399 1.00 61.72 99 PRO A N 1
ATOM 784 C CA . PRO A 1 99 ? 0.929 8.576 -13.146 1.00 61.72 99 PRO A CA 1
ATOM 785 C C . PRO A 1 99 ? 0.986 7.335 -14.043 1.00 61.72 99 PRO A C 1
ATOM 787 O O . PRO A 1 99 ? 1.344 7.426 -15.222 1.00 61.72 99 PRO A O 1
ATOM 790 N N . VAL A 1 100 ? 0.619 6.179 -13.499 1.00 59.53 100 VAL A N 1
ATOM 791 C CA . VAL A 1 100 ? 0.615 4.928 -14.258 1.00 59.53 100 VAL A CA 1
ATOM 792 C C . VAL A 1 100 ? -0.662 4.863 -15.082 1.00 59.53 100 VAL A C 1
ATOM 794 O O . VAL A 1 100 ? -1.765 5.052 -14.567 1.00 59.53 100 VAL A O 1
ATOM 797 N N . LYS A 1 101 ? -0.524 4.603 -16.383 1.00 53.25 101 LYS A N 1
ATOM 798 C CA . LYS A 1 101 ? -1.672 4.416 -17.269 1.00 53.25 101 LYS A CA 1
ATOM 799 C C . LYS A 1 101 ? -2.239 3.012 -17.056 1.00 53.25 101 LYS A C 1
ATOM 801 O O . LYS A 1 101 ? -1.646 2.037 -17.508 1.00 53.25 101 LYS A O 1
ATOM 806 N N . ALA A 1 102 ? -3.397 2.913 -16.411 1.00 49.75 102 ALA A N 1
ATOM 807 C CA . ALA A 1 102 ? -4.178 1.680 -16.393 1.00 49.75 102 ALA A CA 1
ATOM 808 C C . ALA A 1 102 ? -5.104 1.673 -17.621 1.00 49.75 102 ALA A C 1
ATOM 810 O O . ALA A 1 102 ? -6.052 2.454 -17.692 1.00 49.75 102 ALA A O 1
ATOM 811 N N . ILE A 1 103 ? -4.818 0.839 -18.624 1.00 44.53 103 ILE A N 1
ATOM 812 C CA . ILE A 1 103 ? -5.675 0.695 -19.813 1.00 44.53 103 ILE A CA 1
ATOM 813 C C . ILE A 1 103 ? -6.523 -0.556 -19.648 1.00 44.53 103 ILE A C 1
ATOM 815 O O . ILE A 1 103 ? -6.062 -1.612 -20.030 1.00 44.53 103 ILE A O 1
ATOM 819 N N . ILE A 1 104 ? -7.752 -0.480 -19.143 1.00 43.47 104 ILE A N 1
ATOM 820 C CA . ILE A 1 104 ? -8.665 -1.633 -19.203 1.00 43.47 104 ILE A CA 1
ATOM 821 C C . ILE A 1 104 ? -9.456 -1.535 -20.514 1.00 43.47 104 ILE A C 1
ATOM 823 O O . ILE A 1 104 ? -10.310 -0.663 -20.659 1.00 43.47 104 ILE A O 1
ATOM 827 N N . ALA A 1 105 ? -9.153 -2.388 -21.495 1.00 34.84 105 ALA A N 1
ATOM 828 C CA . ALA A 1 105 ? -9.858 -2.401 -22.778 1.00 34.84 105 ALA A CA 1
ATOM 829 C C . ALA A 1 105 ? -11.252 -3.033 -22.620 1.00 34.84 105 ALA A C 1
ATOM 831 O O . ALA A 1 105 ? -11.362 -4.239 -22.481 1.00 34.84 105 ALA A O 1
ATOM 832 N N . TYR A 1 106 ? -12.346 -2.275 -22.628 1.00 38.09 106 TYR A N 1
ATOM 833 C CA . TYR A 1 106 ? -13.674 -2.901 -22.634 1.00 38.09 106 TYR A CA 1
ATOM 834 C C . TYR A 1 106 ? -13.875 -3.685 -23.940 1.00 38.09 106 TYR A C 1
ATOM 836 O O . TYR A 1 106 ? -13.973 -3.090 -25.009 1.00 38.09 106 TYR A O 1
ATOM 844 N N . SER A 1 107 ? -13.969 -5.014 -23.866 1.00 37.69 107 SER A N 1
ATOM 845 C CA . SER A 1 107 ? -14.599 -5.788 -24.937 1.00 37.69 107 SER A CA 1
ATOM 846 C C . SER A 1 107 ? -16.107 -5.639 -24.767 1.00 37.69 107 SER A C 1
ATOM 848 O O . SER A 1 107 ? -16.644 -5.977 -23.711 1.00 37.69 107 SER A O 1
ATOM 850 N N . SER A 1 108 ? -16.767 -5.155 -25.810 1.00 38.19 108 SER A N 1
ATOM 851 C CA . SER A 1 108 ? -18.190 -4.817 -25.901 1.00 38.19 108 SER A CA 1
ATOM 852 C C . SER A 1 108 ? -19.173 -5.966 -25.653 1.00 38.19 108 SER A C 1
ATOM 854 O O . SER A 1 108 ? -20.376 -5.722 -25.638 1.00 38.19 108 SER A O 1
ATOM 856 N N . ASP A 1 109 ? -18.707 -7.192 -25.420 1.00 39.28 109 ASP A N 1
ATOM 857 C CA . ASP A 1 109 ? -19.580 -8.340 -25.219 1.00 39.28 109 ASP A CA 1
ATOM 858 C C . ASP A 1 109 ? -19.627 -8.827 -23.768 1.00 39.28 109 ASP A C 1
ATOM 860 O O . ASP A 1 109 ? -18.634 -9.261 -23.184 1.00 39.28 109 ASP A O 1
ATOM 864 N N . ARG A 1 110 ? -20.864 -8.843 -23.257 1.00 40.66 110 ARG A N 1
ATOM 865 C CA . ARG A 1 110 ? -21.376 -9.446 -22.014 1.00 40.66 110 ARG A CA 1
ATOM 866 C C . ARG A 1 110 ? -21.194 -8.627 -20.735 1.00 40.66 110 ARG A C 1
ATOM 868 O O . ARG A 1 110 ? -20.096 -8.381 -20.250 1.00 40.66 110 ARG A O 1
ATOM 875 N N . LYS A 1 111 ? -22.356 -8.301 -20.153 1.00 38.31 111 LYS A N 1
ATOM 876 C CA . LYS A 1 111 ? -22.580 -7.785 -18.798 1.00 38.31 111 LYS A CA 1
ATOM 877 C C . LYS A 1 111 ? -21.861 -8.665 -17.772 1.00 38.31 111 LYS A C 1
ATOM 879 O O . LYS A 1 111 ? -22.434 -9.625 -17.262 1.00 38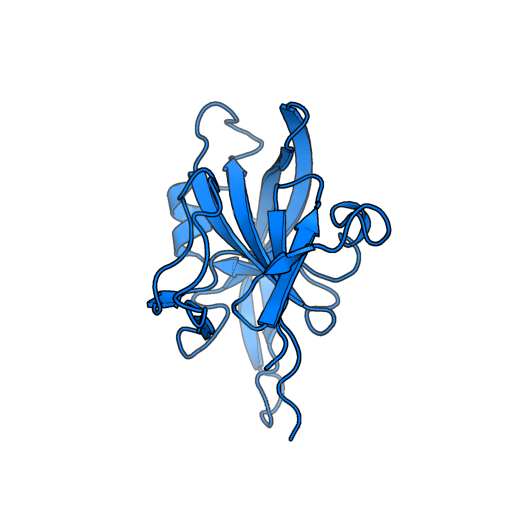.31 111 LYS A O 1
ATOM 884 N N . VAL A 1 112 ? -20.608 -8.351 -17.464 1.00 40.12 112 VAL A N 1
ATOM 885 C CA . VAL A 1 112 ? -19.996 -8.837 -16.232 1.00 40.12 112 VAL A CA 1
ATOM 886 C C . VAL A 1 112 ? -20.561 -7.950 -15.127 1.00 40.12 112 VAL A C 1
ATOM 888 O O . VAL A 1 112 ? -20.206 -6.778 -15.044 1.00 40.12 112 VAL A O 1
ATOM 891 N N . ASN A 1 113 ? -21.483 -8.488 -14.322 1.00 38.25 113 ASN A N 1
ATOM 892 C CA . ASN A 1 113 ? -21.863 -7.894 -13.037 1.00 38.25 113 ASN A CA 1
ATOM 893 C C . ASN A 1 113 ? -20.646 -8.005 -12.110 1.00 38.25 113 ASN A C 1
ATOM 895 O O . ASN A 1 113 ? -20.509 -8.933 -11.317 1.00 38.25 113 ASN A O 1
ATOM 899 N N . LEU A 1 114 ? -19.694 -7.109 -12.316 1.00 44.09 114 LEU A N 1
ATOM 900 C CA . LEU A 1 114 ? -18.655 -6.786 -11.362 1.00 44.09 114 LEU A CA 1
ATOM 901 C C . LEU A 1 114 ? -19.226 -5.629 -10.556 1.00 44.09 114 LEU A C 1
ATOM 903 O O . LEU A 1 114 ? -19.633 -4.652 -11.171 1.00 44.09 114 LEU A O 1
ATOM 907 N N . ASP A 1 115 ? -19.280 -5.722 -9.228 1.00 40.12 115 ASP A N 1
ATOM 908 C CA . ASP A 1 115 ? -19.529 -4.552 -8.380 1.00 40.12 115 ASP A CA 1
ATOM 909 C C . ASP A 1 115 ? -18.537 -3.453 -8.800 1.00 40.12 115 ASP A C 1
ATOM 911 O O . ASP A 1 115 ? -17.325 -3.556 -8.580 1.00 40.12 115 ASP A O 1
ATOM 915 N N . THR A 1 116 ? -19.028 -2.473 -9.559 1.00 40.97 116 THR A N 1
ATOM 916 C CA . THR A 1 116 ? -18.206 -1.601 -10.400 1.00 40.97 116 THR A CA 1
ATOM 917 C C . THR A 1 116 ? -17.595 -0.464 -9.586 1.00 40.97 116 THR A C 1
ATOM 919 O O . THR A 1 116 ? -18.034 0.674 -9.680 1.00 40.97 116 THR A O 1
ATOM 922 N N . ASP A 1 117 ? -16.519 -0.776 -8.862 1.00 39.72 117 ASP A N 1
ATOM 923 C CA . ASP A 1 117 ? -15.428 0.158 -8.525 1.00 39.72 117 ASP A CA 1
ATOM 924 C C . ASP A 1 117 ? -14.258 -0.019 -9.540 1.00 39.72 117 ASP A C 1
ATOM 926 O O . ASP A 1 117 ? -13.079 0.129 -9.207 1.00 39.72 117 ASP A O 1
ATOM 930 N N . PHE A 1 118 ? -14.553 -0.399 -10.795 1.00 42.72 118 PHE A N 1
ATOM 931 C CA . PHE A 1 118 ? -13.534 -0.661 -11.821 1.00 42.72 118 PHE A CA 1
ATOM 932 C C . PHE A 1 118 ? -13.020 0.634 -12.463 1.00 42.72 118 PHE A C 1
ATOM 934 O O . PHE A 1 118 ? -13.778 1.440 -13.000 1.00 42.72 118 PHE A O 1
ATOM 941 N N . LEU A 1 119 ? -11.698 0.807 -12.405 1.00 44.44 119 LEU A N 1
ATOM 942 C CA . LEU A 1 119 ? -10.957 1.960 -12.911 1.00 44.44 119 LEU A CA 1
ATOM 943 C C . LEU A 1 119 ? -11.170 2.126 -14.429 1.00 44.44 119 LEU A C 1
ATOM 945 O O . LEU A 1 119 ? -10.656 1.357 -15.238 1.00 44.44 119 LEU A O 1
ATOM 949 N N . VAL A 1 120 ? -11.923 3.161 -14.805 1.00 42.22 120 VAL A N 1
ATOM 950 C CA . VAL A 1 120 ? -11.971 3.765 -16.153 1.00 42.22 120 VAL A CA 1
ATOM 951 C C . VAL A 1 120 ? -10.532 4.040 -16.632 1.00 42.22 120 VAL A C 1
ATOM 953 O O . VAL A 1 120 ? -9.685 4.259 -15.760 1.00 42.22 120 VAL A O 1
ATOM 956 N N . PRO A 1 121 ? -10.211 4.061 -17.951 1.00 44.09 121 PRO A N 1
ATOM 957 C CA . PRO A 1 121 ? -8.886 4.450 -18.434 1.00 44.09 121 PRO A CA 1
ATOM 958 C C . PRO A 1 121 ? -8.468 5.776 -17.801 1.00 44.09 121 PRO A C 1
ATOM 960 O O . PRO A 1 121 ? -8.970 6.843 -18.145 1.00 44.09 121 PRO A O 1
ATOM 963 N N . SER A 1 122 ? -7.601 5.685 -16.806 1.00 51.91 122 SER A N 1
ATOM 964 C CA . SER A 1 122 ? -7.239 6.799 -15.950 1.00 51.91 122 SER A CA 1
ATOM 965 C C . SER A 1 122 ? -5.767 6.675 -15.622 1.00 51.91 122 SER A C 1
ATOM 967 O O . SER A 1 122 ? -5.189 5.589 -15.515 1.00 51.91 122 SER A O 1
ATOM 969 N N . PHE A 1 123 ? -5.144 7.836 -15.539 1.00 59.09 123 PHE A N 1
ATOM 970 C CA . PHE A 1 123 ? -3.833 7.992 -14.957 1.00 59.09 123 PHE A CA 1
ATOM 971 C C . PHE A 1 123 ? -3.994 7.821 -13.449 1.00 59.09 123 PHE A C 1
ATOM 973 O O . PHE A 1 123 ? -4.628 8.647 -12.797 1.00 59.09 123 PHE A O 1
ATOM 980 N N . VAL A 1 124 ? -3.479 6.7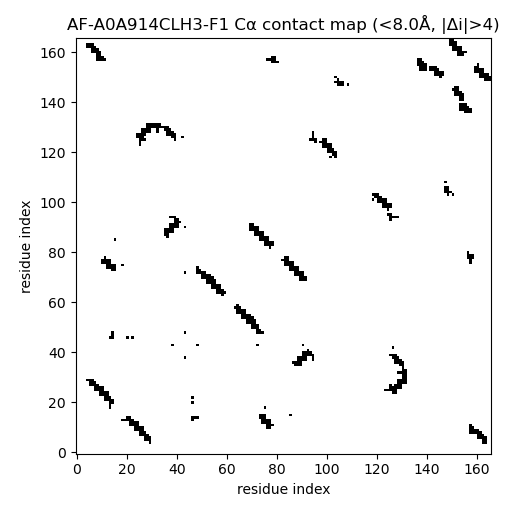16 -12.915 1.00 65.31 124 VAL A N 1
ATOM 981 C CA . VAL A 1 124 ? -3.587 6.391 -11.495 1.00 65.31 124 VAL A CA 1
ATOM 982 C C . VAL A 1 124 ? -2.266 6.725 -10.816 1.00 65.31 124 VAL A C 1
ATOM 984 O O . VAL A 1 124 ? -1.207 6.228 -11.205 1.00 65.31 124 VAL A O 1
ATOM 987 N N . GLU A 1 125 ? -2.320 7.583 -9.802 1.00 71.62 125 GLU A N 1
ATOM 988 C CA . GLU A 1 125 ? -1.195 7.777 -8.891 1.00 71.62 125 GLU A CA 1
ATOM 989 C C . GLU A 1 125 ? -1.091 6.580 -7.939 1.00 71.62 125 GLU A C 1
ATOM 991 O O . GLU A 1 125 ? -2.098 6.073 -7.433 1.00 71.62 125 GLU A O 1
ATOM 996 N N . ILE A 1 126 ? 0.137 6.101 -7.732 1.00 78.44 126 ILE A N 1
ATOM 997 C CA . ILE A 1 126 ? 0.425 5.016 -6.795 1.00 78.44 126 ILE A CA 1
ATOM 998 C C . ILE A 1 126 ? 0.520 5.633 -5.404 1.00 78.44 126 ILE A C 1
ATOM 1000 O O . ILE A 1 126 ? 1.425 6.428 -5.153 1.00 78.44 126 ILE A O 1
ATOM 1004 N N . ASP A 1 127 ? -0.391 5.252 -4.513 1.00 86.44 127 ASP A N 1
ATOM 1005 C CA . ASP A 1 127 ? -0.360 5.695 -3.117 1.00 86.44 127 ASP A CA 1
ATOM 1006 C C . ASP A 1 127 ? 0.432 4.738 -2.222 1.00 86.44 127 ASP A C 1
ATOM 1008 O O . ASP A 1 127 ? 1.055 5.172 -1.254 1.00 86.44 127 ASP A O 1
ATOM 1012 N N . LEU A 1 128 ? 0.428 3.447 -2.566 1.00 87.12 128 LEU A N 1
ATOM 1013 C CA . LEU A 1 128 ? 1.135 2.390 -1.851 1.00 87.12 128 LEU A CA 1
ATOM 1014 C C . LEU A 1 128 ? 1.787 1.423 -2.845 1.00 87.12 128 LEU A C 1
ATOM 1016 O O . LEU A 1 128 ? 1.109 0.896 -3.727 1.00 87.12 128 LEU A O 1
ATOM 1020 N N . LEU A 1 129 ? 3.079 1.159 -2.671 1.00 86.31 129 LEU A N 1
ATOM 1021 C CA . LEU A 1 129 ? 3.829 0.128 -3.381 1.00 86.31 129 LEU A CA 1
ATOM 1022 C C . LEU A 1 129 ? 4.248 -0.952 -2.386 1.00 86.31 129 LEU A C 1
ATOM 1024 O O . LEU A 1 129 ? 4.998 -0.680 -1.450 1.00 86.31 129 LEU A O 1
ATOM 1028 N N . LEU A 1 130 ? 3.747 -2.162 -2.591 1.00 83.56 130 LEU A N 1
ATOM 1029 C CA . LEU A 1 130 ? 4.040 -3.334 -1.779 1.00 83.56 130 LEU A CA 1
ATOM 1030 C C . LEU A 1 130 ? 5.179 -4.132 -2.409 1.00 83.56 130 LEU A C 1
ATOM 1032 O O . LEU A 1 130 ? 5.172 -4.388 -3.617 1.00 83.56 130 LEU A O 1
ATOM 1036 N N . ASP A 1 131 ? 6.130 -4.543 -1.573 1.00 82.81 131 ASP A N 1
ATOM 1037 C CA . ASP A 1 131 ? 7.205 -5.437 -1.988 1.00 82.81 131 ASP A CA 1
ATOM 1038 C C . ASP A 1 131 ? 6.739 -6.901 -2.093 1.00 82.81 131 ASP A C 1
ATOM 1040 O O . ASP A 1 131 ? 5.661 -7.290 -1.631 1.00 82.81 131 ASP A O 1
ATOM 1044 N N . GLN A 1 132 ? 7.580 -7.738 -2.706 1.00 71.81 132 GLN A N 1
ATOM 1045 C CA . GLN A 1 132 ? 7.265 -9.147 -2.951 1.00 71.81 132 GLN A CA 1
ATOM 1046 C C . GLN A 1 132 ? 7.101 -10.012 -1.694 1.00 71.81 132 GLN A C 1
ATOM 1048 O O . GLN A 1 132 ? 6.569 -11.108 -1.808 1.00 71.81 132 GLN A O 1
ATOM 1053 N N . ARG A 1 133 ? 7.567 -9.594 -0.511 1.00 74.56 133 ARG A N 1
ATOM 1054 C CA . ARG A 1 133 ? 7.429 -10.381 0.730 1.00 74.56 133 ARG A CA 1
ATOM 1055 C C . ARG A 1 133 ? 5.992 -10.395 1.233 1.00 74.56 133 ARG A C 1
ATOM 1057 O O . ARG A 1 133 ? 5.634 -11.282 1.994 1.00 74.56 133 ARG A O 1
ATOM 1064 N N . HIS A 1 134 ? 5.177 -9.455 0.764 1.00 75.69 134 HIS A N 1
ATOM 1065 C CA . HIS A 1 134 ? 3.736 -9.419 0.989 1.00 75.69 134 HIS A CA 1
ATOM 1066 C C . HIS A 1 134 ? 2.947 -10.137 -0.121 1.00 75.69 134 HIS A C 1
ATOM 1068 O O . HIS A 1 134 ? 1.752 -9.894 -0.305 1.00 75.69 134 HIS A O 1
ATOM 1074 N N . CYS A 1 135 ? 3.600 -11.019 -0.893 1.00 63.91 135 CYS A N 1
ATOM 1075 C CA . CYS A 1 135 ? 2.940 -11.843 -1.907 1.00 63.91 135 CYS A CA 1
ATOM 1076 C C . CYS A 1 135 ? 1.964 -12.863 -1.307 1.00 63.91 135 CYS A C 1
ATOM 1078 O O . CYS A 1 135 ? 1.068 -13.302 -2.011 1.00 63.91 135 CYS A O 1
ATOM 1080 N N . ASP A 1 136 ? 2.065 -13.191 -0.017 1.00 67.69 136 ASP A N 1
ATOM 1081 C CA . ASP A 1 136 ? 1.126 -14.053 0.717 1.00 67.69 136 ASP A CA 1
ATOM 1082 C C . ASP A 1 136 ? -0.290 -13.452 0.835 1.00 67.69 136 ASP A C 1
ATOM 1084 O O . ASP A 1 136 ? -1.269 -14.137 1.167 1.00 67.69 136 ASP A O 1
ATOM 1088 N N . ILE A 1 137 ? -0.399 -12.152 0.556 1.00 72.62 137 ILE A N 1
ATOM 1089 C CA . ILE A 1 137 ? -1.657 -11.436 0.381 1.00 72.62 137 ILE A CA 1
ATOM 1090 C C . ILE A 1 137 ? -2.289 -11.800 -0.973 1.00 72.62 137 ILE A C 1
ATOM 1092 O O . ILE A 1 137 ? -3.514 -11.808 -1.087 1.00 72.62 137 ILE A O 1
ATOM 1096 N N . ILE A 1 138 ? -1.495 -12.164 -1.983 1.00 64.75 138 ILE A N 1
ATOM 1097 C CA . ILE A 1 138 ? -1.929 -12.604 -3.314 1.00 64.75 138 ILE A CA 1
ATOM 1098 C C . ILE A 1 138 ? -2.245 -14.106 -3.271 1.00 64.75 138 ILE A C 1
ATOM 1100 O O . ILE A 1 138 ? -1.383 -14.922 -2.962 1.00 64.75 138 ILE A O 1
ATOM 1104 N N . LYS A 1 139 ? -3.477 -14.510 -3.609 1.00 61.84 139 LYS A N 1
ATOM 1105 C CA . LYS A 1 139 ? -3.790 -15.936 -3.7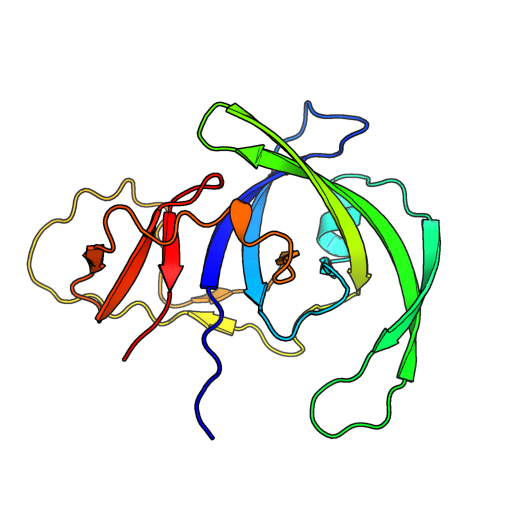95 1.00 61.84 139 LYS A CA 1
ATOM 1106 C C . LYS A 1 139 ? -3.468 -16.310 -5.242 1.00 61.84 139 LYS A C 1
ATOM 1108 O O . LYS A 1 139 ? -4.262 -16.052 -6.141 1.00 61.84 139 LYS A O 1
ATOM 1113 N N . GLU A 1 140 ? -2.288 -16.879 -5.485 1.00 53.91 140 GLU A N 1
ATOM 1114 C CA . GLU A 1 140 ? -1.815 -17.141 -6.857 1.00 53.91 140 GLU A CA 1
ATOM 1115 C C . GLU A 1 140 ? -2.563 -18.276 -7.596 1.00 53.91 140 GLU A C 1
ATOM 1117 O O . GLU A 1 140 ? -2.528 -18.301 -8.836 1.00 53.91 140 GLU A O 1
ATOM 1122 N N . ASP A 1 141 ? -3.280 -19.153 -6.876 1.00 49.00 141 ASP A N 1
ATOM 1123 C CA . ASP A 1 141 ? -3.761 -20.442 -7.412 1.00 49.00 141 ASP A CA 1
ATOM 1124 C C . ASP A 1 141 ? -5.279 -20.599 -7.608 1.00 49.00 141 ASP A C 1
ATOM 1126 O O . ASP A 1 141 ? -5.709 -21.462 -8.372 1.00 49.00 141 ASP A O 1
ATOM 1130 N N . GLU A 1 142 ? -6.129 -19.753 -7.027 1.00 44.47 142 GLU A N 1
ATOM 1131 C CA . GLU A 1 142 ? -7.582 -19.967 -7.088 1.00 44.47 142 GLU A CA 1
ATOM 1132 C C . GLU A 1 142 ? -8.261 -18.963 -8.028 1.00 44.47 142 GLU A C 1
ATOM 1134 O O . GLU A 1 142 ? -8.577 -17.839 -7.656 1.00 44.47 142 GLU A O 1
ATOM 1139 N N . GLY A 1 143 ? -8.524 -19.372 -9.274 1.00 48.44 143 GLY A N 1
ATOM 1140 C CA . GLY A 1 143 ? -9.540 -18.715 -10.107 1.00 48.44 143 GLY A CA 1
ATOM 1141 C C . GLY A 1 143 ? -9.094 -17.466 -10.868 1.00 48.44 143 GLY A C 1
ATOM 1142 O O . GLY A 1 143 ? -9.814 -16.467 -10.882 1.00 48.44 143 GLY A O 1
ATOM 1143 N N . ARG A 1 144 ? -7.954 -17.538 -11.570 1.00 53.94 144 ARG A N 1
ATOM 1144 C CA . ARG A 1 144 ? -7.532 -16.529 -12.563 1.00 53.94 144 ARG A CA 1
ATOM 1145 C C . ARG A 1 144 ? -8.627 -16.340 -13.620 1.00 53.94 144 ARG A C 1
ATOM 1147 O O . ARG A 1 144 ? -8.694 -17.086 -14.597 1.00 53.94 144 ARG A O 1
ATOM 1154 N N . ARG A 1 145 ? -9.493 -15.340 -13.449 1.00 56.22 145 ARG A N 1
ATOM 1155 C CA . ARG A 1 145 ? -10.511 -14.996 -14.449 1.00 56.22 145 ARG A CA 1
ATOM 1156 C C . ARG A 1 145 ? -9.891 -14.036 -15.448 1.00 56.22 145 ARG A C 1
ATOM 1158 O O . ARG A 1 145 ? -9.484 -12.934 -15.085 1.00 56.22 145 ARG A O 1
ATOM 1165 N N . ARG A 1 146 ? -9.809 -14.454 -16.710 1.00 57.69 146 ARG A N 1
ATOM 1166 C CA . ARG A 1 146 ? -9.505 -13.527 -17.802 1.00 57.69 146 ARG A CA 1
ATOM 1167 C C . ARG A 1 146 ? -10.728 -12.647 -18.019 1.00 57.69 146 ARG A C 1
ATOM 1169 O O . ARG A 1 146 ? -11.822 -13.154 -18.250 1.00 57.69 146 ARG A O 1
ATOM 1176 N N . LEU A 1 147 ? -10.535 -11.345 -17.895 1.00 55.91 147 LEU A N 1
ATOM 1177 C CA . LEU A 1 147 ? -11.499 -10.356 -18.337 1.00 55.91 147 LEU A CA 1
ATOM 1178 C C . LEU A 1 147 ? -11.477 -10.309 -19.861 1.00 55.91 147 LEU A C 1
ATOM 1180 O O . LEU A 1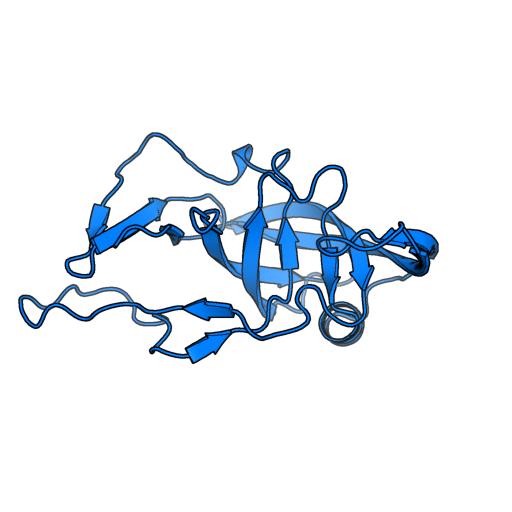 147 ? -10.440 -10.535 -20.486 1.00 55.91 147 LEU A O 1
ATOM 1184 N N . ASN A 1 148 ? -12.603 -9.931 -20.460 1.00 48.31 148 ASN A N 1
ATOM 1185 C CA . ASN A 1 148 ? -12.683 -9.760 -21.912 1.00 48.31 148 ASN A CA 1
ATOM 1186 C C . ASN A 1 148 ? -11.740 -8.648 -22.422 1.00 48.31 148 ASN A C 1
ATOM 1188 O O . ASN A 1 148 ? -11.476 -8.545 -23.612 1.00 48.31 148 ASN A O 1
ATOM 1192 N N . SER A 1 149 ? -11.201 -7.845 -21.504 1.00 49.69 149 SER A N 1
ATOM 1193 C CA . SER A 1 149 ? -10.182 -6.828 -21.730 1.00 49.69 149 SER A CA 1
ATOM 1194 C C . SER A 1 149 ? -8.754 -7.350 -21.905 1.00 49.69 149 SER A C 1
ATOM 1196 O O . SER A 1 149 ? -7.845 -6.544 -22.080 1.00 49.69 149 SER A O 1
ATOM 1198 N N . GLY A 1 150 ? -8.528 -8.663 -21.795 1.00 54.03 150 GLY A N 1
ATOM 1199 C CA . GLY A 1 150 ? -7.192 -9.277 -21.783 1.00 54.03 150 GLY A CA 1
ATOM 1200 C C . GLY A 1 150 ? -6.541 -9.315 -20.394 1.00 54.03 150 GLY A C 1
ATOM 1201 O O . GLY A 1 150 ? -5.676 -10.151 -20.129 1.00 54.03 150 GLY A O 1
ATOM 1202 N N . PHE A 1 151 ? -7.026 -8.494 -19.458 1.00 59.72 151 PHE A N 1
ATOM 1203 C CA . PHE A 1 151 ? -6.553 -8.464 -18.076 1.00 59.72 151 PHE A CA 1
ATOM 1204 C C . PHE A 1 151 ? -6.931 -9.724 -17.307 1.00 59.72 151 PHE A C 1
ATOM 1206 O O . PHE A 1 151 ? -7.937 -10.383 -17.572 1.00 59.72 151 PHE A O 1
ATOM 1213 N N . LYS A 1 152 ? -6.132 -10.039 -16.294 1.00 65.38 152 LYS A N 1
ATOM 1214 C CA . LYS A 1 152 ? -6.386 -11.130 -15.361 1.00 65.38 152 LYS A CA 1
ATOM 1215 C C . LYS A 1 152 ? -6.857 -10.542 -14.041 1.00 65.38 152 LYS A C 1
ATOM 1217 O O . LYS A 1 152 ? -6.170 -9.708 -13.455 1.00 65.38 152 LYS A O 1
ATOM 1222 N N . LEU A 1 153 ? -8.008 -11.008 -13.570 1.00 65.69 153 LEU A N 1
ATOM 1223 C CA . LEU A 1 153 ? -8.389 -10.859 -12.176 1.00 65.69 153 LEU A CA 1
ATOM 1224 C C . LEU A 1 153 ? -7.732 -11.966 -11.368 1.00 65.69 153 LEU A C 1
ATOM 1226 O O . LEU A 1 153 ? -7.936 -13.151 -11.648 1.00 65.69 153 LEU A O 1
ATOM 1230 N N . VAL A 1 154 ? -6.953 -11.561 -10.374 1.00 68.62 154 VAL A N 1
ATOM 1231 C CA . VAL A 1 154 ? -6.311 -12.462 -9.420 1.00 68.62 154 VAL A CA 1
ATOM 1232 C C . VAL A 1 154 ? -6.948 -12.202 -8.058 1.00 68.62 154 VAL A C 1
ATOM 1234 O O . VAL A 1 154 ? -6.791 -11.102 -7.521 1.00 68.62 154 VAL A O 1
ATOM 1237 N N . PRO A 1 155 ? -7.713 -13.154 -7.502 1.00 68.69 155 PRO A N 1
ATOM 1238 C CA . PRO A 1 155 ? -8.227 -13.022 -6.147 1.00 68.69 155 PRO A CA 1
ATOM 1239 C C . PRO A 1 155 ? -7.084 -12.837 -5.144 1.00 68.69 155 PRO A C 1
ATOM 1241 O O . PRO A 1 155 ? -6.021 -13.444 -5.258 1.00 68.69 155 PRO A O 1
ATOM 1244 N N . SER A 1 156 ? -7.284 -11.985 -4.145 1.00 73.19 156 SER A N 1
ATOM 1245 C CA . SER A 1 156 ? -6.298 -11.763 -3.088 1.00 73.19 156 SER A CA 1
ATOM 1246 C C . SER A 1 156 ? -6.984 -11.445 -1.770 1.00 73.19 156 SER A C 1
ATOM 1248 O O . SER A 1 156 ? -8.164 -11.085 -1.731 1.00 73.19 156 SER A O 1
ATOM 1250 N N . LYS A 1 157 ? -6.233 -11.543 -0.675 1.00 79.00 157 LYS A N 1
ATOM 1251 C CA . LYS A 1 157 ? -6.720 -11.218 0.661 1.00 79.00 157 LYS A CA 1
ATOM 1252 C C . LYS A 1 157 ? -7.090 -9.743 0.803 1.00 79.00 157 LYS A C 1
ATOM 1254 O O . LYS A 1 157 ? -7.921 -9.456 1.648 1.00 79.00 157 LYS A O 1
ATOM 1259 N N . ILE A 1 158 ? -6.584 -8.825 -0.026 1.00 75.38 158 ILE A N 1
ATOM 1260 C CA . ILE A 1 158 ? -6.981 -7.399 -0.006 1.00 75.38 158 ILE A CA 1
ATOM 1261 C C . ILE A 1 158 ? -8.087 -7.045 -1.015 1.00 75.38 158 ILE A C 1
ATOM 1263 O O . ILE A 1 158 ? -8.481 -5.885 -1.108 1.00 75.38 158 ILE A O 1
ATOM 1267 N N . GLY A 1 159 ? -8.601 -8.025 -1.763 1.00 69.12 159 GLY A N 1
ATOM 1268 C CA . GLY A 1 159 ? -9.589 -7.826 -2.827 1.00 69.12 159 GLY A CA 1
ATOM 1269 C C . GLY A 1 159 ? -9.108 -8.347 -4.181 1.00 69.12 159 GLY A C 1
ATOM 1270 O O . GLY A 1 159 ? -8.059 -8.975 -4.291 1.00 69.12 159 GLY A O 1
ATOM 1271 N N . ASN A 1 160 ? -9.879 -8.117 -5.240 1.00 67.12 160 ASN A N 1
ATOM 1272 C CA . ASN A 1 160 ? -9.475 -8.558 -6.575 1.00 67.12 160 ASN A CA 1
ATOM 1273 C C . ASN A 1 160 ? -8.343 -7.673 -7.104 1.00 67.12 160 ASN A C 1
ATOM 1275 O O . ASN A 1 160 ? -8.493 -6.455 -7.202 1.00 67.12 160 ASN A O 1
ATOM 1279 N N . LEU A 1 161 ? -7.229 -8.300 -7.468 1.00 70.38 161 LEU A N 1
ATOM 1280 C CA . LEU A 1 161 ? -6.122 -7.644 -8.142 1.00 70.38 161 LEU A CA 1
ATOM 1281 C C . LEU A 1 161 ? -6.358 -7.653 -9.643 1.00 70.38 161 LEU A C 1
ATOM 1283 O O . LEU A 1 161 ? -6.846 -8.638 -10.202 1.00 70.38 161 LEU A O 1
ATOM 1287 N N . ILE A 1 162 ? -5.936 -6.585 -10.302 1.00 65.69 162 ILE A N 1
ATOM 1288 C CA . ILE A 1 162 ? -5.882 -6.510 -11.755 1.00 65.69 162 ILE A CA 1
ATOM 1289 C C . ILE A 1 162 ? -4.419 -6.668 -12.159 1.00 65.69 162 ILE A C 1
ATOM 1291 O O . ILE A 1 162 ? -3.568 -5.858 -11.789 1.00 65.69 162 ILE A O 1
ATOM 1295 N N . SER A 1 163 ? -4.132 -7.722 -12.916 1.00 63.47 163 SER A N 1
ATOM 1296 C CA . SER A 1 163 ? -2.823 -7.987 -13.511 1.00 63.47 163 SER A CA 1
ATOM 1297 C C . SER A 1 163 ? -2.938 -7.939 -15.036 1.00 63.47 163 SER A C 1
ATOM 1299 O O . SER A 1 163 ? -3.924 -8.410 -15.610 1.00 63.47 163 SER A O 1
ATOM 1301 N N . GLY A 1 164 ? -1.967 -7.318 -15.706 1.00 54.69 164 GLY A N 1
ATOM 1302 C CA . GLY A 1 164 ? -1.995 -7.108 -17.155 1.00 54.69 164 GLY A CA 1
ATOM 1303 C C . GLY A 1 164 ? -1.681 -8.354 -17.989 1.00 54.69 164 GLY A C 1
ATOM 1304 O O . GLY A 1 164 ? -0.878 -9.201 -17.604 1.00 54.69 164 GLY A O 1
ATOM 1305 N N . TYR A 1 165 ? -2.309 -8.449 -19.161 1.00 39.28 165 TYR A N 1
ATOM 1306 C CA . TYR A 1 165 ? -1.604 -8.668 -20.426 1.00 39.28 165 TYR A CA 1
ATOM 1307 C C . TYR A 1 165 ? -2.464 -8.131 -21.575 1.00 39.28 165 TYR A C 1
ATOM 1309 O O . TYR A 1 165 ? -3.687 -8.281 -21.573 1.00 39.28 165 TYR A O 1
ATOM 1317 N N . GLY A 1 166 ? -1.774 -7.519 -22.527 1.00 36.06 166 GLY A N 1
ATOM 1318 C CA . GLY A 1 166 ? -2.206 -7.105 -23.851 1.00 36.06 166 GLY A CA 1
ATOM 1319 C C . GLY A 1 166 ? -0.932 -6.848 -24.624 1.00 36.06 166 GLY A C 1
ATOM 1320 O O . GLY A 1 166 ? -0.391 -5.737 -24.442 1.00 36.06 166 GLY A O 1
#

pLDDT: mean 70.8, std 19.39, range [28.2, 96.31]

Solvent-accessible surface area (backbone atoms only — not comparable to full-atom values): 9563 Å² total; per-residue (Å²): 132,84,82,78,75,59,34,36,32,66,34,39,34,26,19,72,93,48,67,86,53,73,43,81,44,44,31,32,41,32,76,80,42,60,96,45,23,40,30,17,41,70,52,40,60,74,50,64,45,69,69,44,82,45,76,43,73,50,68,57,93,100,48,80,70,42,80,40,83,30,23,44,34,59,41,26,36,47,31,71,89,69,49,79,47,78,46,67,26,40,36,35,84,61,78,52,101,60,61,47,75,47,79,65,46,83,50,94,73,76,90,72,91,56,89,82,83,71,74,62,76,40,70,43,67,58,44,31,40,38,24,55,89,60,44,83,43,48,45,90,81,65,68,75,42,71,44,80,43,51,30,32,37,35,41,29,44,50,38,65,26,47,33,77,49,133